Protein AF-A0A932U6B6-F1 (afdb_monomer_lite)

Foldseek 3Di:
DDPVVVVVVVVCVVVVHDDDPVCVCVVCVPDPDPDDDDDPPPDDPVVVLVPAAADDDDDPDDDDDDPDPPDDDDDDGDDDPSNPVNNVVVCLVVVVDAPPVRDNCDPVNDDDDPPDPDDDDPDDPDDDDDDD

Structure (mmCIF, N/CA/C/O backbone):
data_AF-A0A932U6B6-F1
#
_entry.id   AF-A0A932U6B6-F1
#
loop_
_atom_site.group_PDB
_atom_site.id
_atom_site.type_symbol
_atom_site.label_atom_id
_atom_site.label_alt_id
_atom_site.label_comp_id
_atom_site.label_asym_id
_atom_site.label_entity_id
_atom_site.label_seq_id
_atom_site.pdbx_PDB_ins_code
_atom_site.Cartn_x
_atom_site.Cartn_y
_atom_site.Cartn_z
_atom_site.occupancy
_atom_site.B_iso_or_equiv
_atom_site.auth_seq_id
_atom_site.auth_comp_id
_atom_site.auth_asym_id
_atom_site.auth_atom_id
_atom_site.pdbx_PDB_model_num
ATOM 1 N N . MET A 1 1 ? -2.207 5.209 41.672 1.00 63.97 1 MET A N 1
ATOM 2 C CA . MET A 1 1 ? -3.536 4.606 41.906 1.00 63.97 1 MET A CA 1
ATOM 3 C C . MET A 1 1 ? -3.816 4.697 43.399 1.00 63.97 1 MET A C 1
ATOM 5 O O . MET A 1 1 ? -2.881 4.470 44.153 1.00 63.97 1 MET A O 1
ATOM 9 N N . ASN A 1 2 ? -5.016 5.107 43.817 1.00 83.62 2 ASN A N 1
ATOM 10 C CA . ASN A 1 2 ? -5.365 5.195 45.242 1.00 83.62 2 ASN A CA 1
ATOM 11 C C . ASN A 1 2 ? -5.482 3.776 45.845 1.00 83.62 2 ASN A C 1
ATOM 13 O O . ASN A 1 2 ? -6.019 2.887 45.182 1.00 83.62 2 ASN A O 1
ATOM 17 N N . GLU A 1 3 ? -4.979 3.552 47.061 1.00 83.94 3 GLU A N 1
ATOM 18 C CA . GLU A 1 3 ? -4.908 2.210 47.670 1.00 83.94 3 GLU A CA 1
ATOM 19 C C . GLU A 1 3 ? -6.302 1.673 48.044 1.00 83.94 3 GLU A C 1
ATOM 21 O O . GLU A 1 3 ? -6.571 0.481 47.912 1.00 83.94 3 GLU A O 1
ATOM 26 N N . GLU A 1 4 ? -7.230 2.563 48.397 1.00 84.94 4 GLU A N 1
ATOM 27 C CA . GLU A 1 4 ? -8.638 2.235 48.674 1.00 84.94 4 GLU A CA 1
ATOM 28 C C . GLU A 1 4 ? -9.353 1.714 47.420 1.00 84.94 4 GLU A C 1
ATOM 30 O O . GLU A 1 4 ? -9.995 0.664 47.433 1.00 84.94 4 GLU A O 1
ATOM 35 N N . LEU A 1 5 ? -9.163 2.403 46.291 1.00 83.12 5 LEU A N 1
ATOM 36 C CA . LEU A 1 5 ? -9.714 1.990 45.002 1.00 83.12 5 LEU A CA 1
ATOM 37 C C . LEU A 1 5 ? -9.173 0.619 44.585 1.00 83.12 5 LEU A C 1
ATOM 39 O O . LEU A 1 5 ? -9.907 -0.211 44.054 1.00 83.12 5 LEU A O 1
ATOM 43 N N . ARG A 1 6 ? -7.885 0.364 44.829 1.00 85.62 6 ARG A N 1
ATOM 44 C CA . ARG A 1 6 ? -7.260 -0.924 44.520 1.00 85.62 6 ARG A CA 1
ATOM 45 C C . ARG A 1 6 ? -7.942 -2.067 45.271 1.00 85.62 6 ARG A C 1
ATOM 47 O O . ARG A 1 6 ? -8.188 -3.113 44.674 1.00 85.62 6 ARG A O 1
ATOM 54 N N . GLN A 1 7 ? -8.271 -1.866 46.546 1.00 89.38 7 GLN A N 1
ATOM 55 C CA . GLN A 1 7 ? -8.986 -2.860 47.347 1.00 89.38 7 GLN A CA 1
ATOM 56 C C . GLN A 1 7 ? -10.413 -3.080 46.833 1.00 89.38 7 GLN A C 1
ATOM 58 O O . GLN A 1 7 ? -10.799 -4.230 46.634 1.00 89.38 7 GLN A O 1
ATOM 63 N N . MET A 1 8 ? -11.147 -2.009 46.512 1.00 85.19 8 MET A N 1
ATOM 64 C CA . MET A 1 8 ? -12.502 -2.104 45.948 1.00 85.19 8 MET A CA 1
ATOM 65 C C . MET A 1 8 ? -12.536 -2.869 44.619 1.00 85.19 8 MET A C 1
ATOM 67 O O . MET A 1 8 ? -13.400 -3.718 44.412 1.00 85.19 8 MET A O 1
ATOM 71 N N . VAL A 1 9 ? -11.569 -2.614 43.733 1.00 86.62 9 VAL A N 1
ATOM 72 C CA . VAL A 1 9 ? -11.452 -3.309 42.441 1.00 86.62 9 VAL A CA 1
ATOM 73 C C . VAL A 1 9 ? -11.169 -4.797 42.644 1.00 86.62 9 VAL A C 1
ATOM 75 O O . VAL A 1 9 ? -11.809 -5.635 42.014 1.00 86.62 9 VAL A O 1
ATOM 78 N N . ILE A 1 10 ? -10.242 -5.148 43.540 1.00 88.25 10 ILE A N 1
ATOM 79 C CA . ILE A 1 10 ? -9.928 -6.552 43.851 1.00 88.25 10 ILE A CA 1
ATOM 80 C C . ILE A 1 10 ? -11.156 -7.269 44.421 1.00 88.25 10 ILE A C 1
ATOM 82 O O . ILE A 1 10 ? -11.393 -8.435 44.107 1.00 88.25 10 ILE A O 1
ATOM 86 N N . GLU A 1 11 ? -11.933 -6.592 45.260 1.00 90.25 11 GLU A N 1
ATOM 87 C CA . GLU A 1 11 ? -13.116 -7.170 45.882 1.00 90.25 11 GLU A CA 1
ATOM 88 C C . GLU A 1 11 ? -14.249 -7.392 44.874 1.00 90.25 11 GLU A C 1
ATOM 90 O O . GLU A 1 11 ? -14.804 -8.487 44.829 1.00 90.25 11 GLU A O 1
ATOM 95 N N . ALA A 1 12 ? -14.524 -6.413 44.008 1.00 86.62 12 ALA A N 1
ATOM 96 C CA . ALA A 1 12 ? -15.496 -6.542 42.921 1.00 86.62 12 ALA A CA 1
ATOM 97 C C . ALA A 1 12 ? -15.137 -7.701 41.971 1.00 86.62 12 ALA A C 1
ATOM 99 O O . ALA A 1 12 ? -15.980 -8.544 41.663 1.00 86.62 12 ALA A O 1
ATOM 100 N N . LEU A 1 13 ? -13.852 -7.825 41.607 1.00 87.31 13 LEU A N 1
ATOM 101 C CA . LEU A 1 13 ? -13.350 -8.935 40.788 1.00 87.31 13 LEU A CA 1
ATOM 102 C C . LEU A 1 13 ? -13.503 -10.299 41.478 1.00 87.31 13 LEU A C 1
ATOM 104 O O . LEU A 1 13 ? -13.803 -11.290 40.817 1.00 87.31 13 LEU A O 1
ATOM 108 N N . ARG A 1 14 ? -13.323 -10.371 42.804 1.00 88.81 14 ARG A N 1
ATOM 109 C CA . ARG A 1 14 ? -13.537 -11.608 43.579 1.00 88.81 14 ARG A CA 1
ATOM 110 C C . ARG A 1 14 ? -15.007 -12.011 43.661 1.00 88.81 14 ARG A C 1
ATOM 112 O O . ARG A 1 14 ? -15.289 -13.203 43.734 1.00 88.81 14 ARG A O 1
ATOM 119 N N . ARG A 1 15 ? -15.923 -11.040 43.669 1.00 88.50 15 ARG A N 1
ATOM 120 C CA . ARG A 1 15 ? -17.375 -11.275 43.661 1.00 88.50 15 ARG A CA 1
ATOM 121 C C . ARG A 1 15 ? -17.917 -11.622 42.270 1.00 88.50 15 ARG A C 1
ATOM 123 O O . ARG A 1 15 ? -19.046 -12.087 42.171 1.00 88.50 15 ARG A O 1
ATOM 130 N N . GLY A 1 16 ? -17.114 -11.434 41.219 1.00 86.94 16 GLY A N 1
ATOM 131 C CA . GLY A 1 16 ? -17.528 -11.649 39.831 1.00 86.94 16 GLY A CA 1
ATOM 132 C C . GLY A 1 16 ? -18.476 -10.566 39.307 1.00 86.94 16 GLY A C 1
ATOM 133 O O . GLY A 1 16 ? -19.207 -10.813 38.354 1.00 86.94 16 GLY A O 1
ATOM 134 N N . GLU A 1 17 ? -18.489 -9.393 39.943 1.00 84.81 17 GLU A N 1
ATOM 135 C CA . GLU A 1 17 ? -19.307 -8.251 39.534 1.00 84.81 17 GLU A CA 1
ATOM 136 C C . GLU A 1 17 ? -18.615 -7.472 38.403 1.00 84.81 17 GLU A C 1
ATOM 138 O O . GLU A 1 17 ? -17.384 -7.388 38.341 1.00 84.81 17 GLU A O 1
ATOM 143 N N . GLU A 1 18 ? -19.403 -6.890 37.496 1.00 78.44 18 GLU A N 1
ATOM 144 C CA . GLU A 1 18 ? -18.871 -6.030 36.437 1.00 78.44 18 GLU A CA 1
ATOM 145 C C . GLU A 1 18 ? -18.341 -4.714 37.022 1.00 78.44 18 GLU A C 1
ATOM 147 O O . GLU A 1 18 ? -18.970 -4.082 37.873 1.00 78.44 18 GLU A O 1
ATOM 152 N N . LEU A 1 19 ? -17.164 -4.285 36.559 1.00 83.75 19 LEU A N 1
ATOM 153 C CA . LEU A 1 19 ? -16.547 -3.048 37.030 1.00 83.75 19 LEU A CA 1
ATOM 154 C C . LEU A 1 19 ? -17.311 -1.826 36.486 1.00 83.75 19 LEU A C 1
ATOM 156 O O . LEU A 1 19 ? -17.567 -1.762 35.280 1.00 83.75 19 LEU A O 1
ATOM 160 N N . PRO A 1 20 ? -17.612 -0.814 37.322 1.00 85.06 20 PRO A N 1
ATOM 161 C CA . PRO A 1 20 ? -18.205 0.438 36.862 1.00 85.06 20 PRO A CA 1
ATOM 162 C C . PRO A 1 20 ? -17.360 1.121 35.777 1.00 85.06 20 PRO A C 1
ATOM 164 O O . PRO A 1 20 ? -16.139 1.246 35.907 1.00 85.06 20 PRO A O 1
ATOM 167 N N . ALA A 1 21 ? -18.015 1.645 34.735 1.00 78.31 21 ALA A N 1
ATOM 168 C CA . ALA A 1 21 ? -17.350 2.332 33.618 1.00 78.31 21 ALA A CA 1
ATOM 169 C C . ALA A 1 21 ? -16.504 3.544 34.064 1.00 78.31 21 ALA A C 1
ATOM 171 O O . ALA A 1 21 ? -15.503 3.881 33.430 1.00 78.31 21 ALA A O 1
ATOM 172 N N . GLU A 1 22 ? -16.868 4.162 35.191 1.00 78.94 22 GLU A N 1
ATOM 173 C CA . GLU A 1 22 ? -16.158 5.292 35.800 1.00 78.94 22 GLU A CA 1
ATOM 174 C C . GLU A 1 22 ? -14.722 4.947 36.228 1.00 78.94 22 GLU A C 1
ATOM 176 O O . GLU A 1 22 ? -13.861 5.825 36.275 1.00 78.94 22 GLU A O 1
ATOM 181 N N . TRP A 1 23 ? -14.424 3.672 36.503 1.00 83.25 23 TRP A N 1
ATOM 182 C CA . TRP A 1 23 ? -13.082 3.230 36.895 1.00 83.25 23 TRP A CA 1
ATOM 183 C C . TRP A 1 23 ? -12.153 3.003 35.697 1.00 83.25 23 TRP A C 1
ATOM 185 O O . TRP A 1 23 ? -10.938 2.929 35.877 1.00 83.25 23 TRP A O 1
ATOM 195 N N . GLY A 1 24 ? -12.686 2.943 34.472 1.00 78.56 24 GLY A N 1
ATOM 196 C CA . GLY A 1 24 ? -11.918 2.703 33.246 1.00 78.56 24 GLY A CA 1
ATOM 197 C C . GLY A 1 24 ? -10.744 3.672 33.051 1.00 78.56 24 GLY A C 1
ATOM 198 O O . GLY A 1 24 ? -9.609 3.212 32.938 1.00 78.56 24 GLY A O 1
ATOM 199 N N . PRO A 1 25 ? -10.953 5.003 33.087 1.00 77.94 25 PRO A N 1
ATOM 200 C CA . PRO A 1 25 ? -9.868 5.982 32.947 1.00 77.94 25 PRO A CA 1
ATOM 201 C C . PRO A 1 25 ? -8.830 5.939 34.079 1.00 77.94 25 PRO A C 1
ATOM 203 O O . PRO A 1 25 ? -7.697 6.384 33.898 1.00 77.94 25 PRO A O 1
ATOM 206 N N . LEU A 1 26 ? -9.219 5.432 35.252 1.00 80.81 26 LEU A N 1
ATOM 207 C CA . LEU A 1 26 ? -8.386 5.375 36.453 1.00 80.81 26 LEU A CA 1
ATOM 208 C C . LEU A 1 26 ? -7.533 4.097 36.506 1.00 80.81 26 LEU A C 1
ATOM 210 O O . LEU A 1 26 ? -6.409 4.129 37.007 1.00 80.81 26 LEU A O 1
ATOM 214 N N . LEU A 1 27 ? -8.062 2.996 35.964 1.00 80.56 27 LEU A N 1
ATOM 215 C CA . LEU A 1 27 ? -7.381 1.709 35.788 1.00 80.56 27 LEU A CA 1
ATOM 216 C C . LEU A 1 27 ? -6.492 1.690 34.542 1.00 80.56 27 LEU A C 1
ATOM 218 O O . LEU A 1 27 ? -5.392 1.141 34.576 1.00 80.56 27 LEU A O 1
ATOM 222 N N . PHE A 1 28 ? -6.951 2.329 33.468 1.00 81.06 28 PHE A N 1
ATOM 223 C CA . PHE A 1 28 ? -6.255 2.451 32.193 1.00 81.06 28 PHE A CA 1
ATOM 224 C C . PHE A 1 28 ? -5.960 3.931 31.913 1.00 81.06 28 PHE A C 1
ATOM 226 O O . PHE A 1 28 ? -6.589 4.535 31.035 1.00 81.06 28 PHE A O 1
ATOM 233 N N . PRO A 1 29 ? -5.027 4.554 32.666 1.00 72.38 29 PRO A N 1
ATOM 234 C CA . PRO A 1 29 ? -4.615 5.919 32.385 1.00 72.38 29 PRO A CA 1
ATOM 235 C C . PRO A 1 29 ? -4.134 5.986 30.931 1.00 72.38 29 PRO A C 1
ATOM 237 O O . PRO A 1 29 ? -3.377 5.106 30.508 1.00 72.38 29 PRO A O 1
ATOM 240 N N . PRO A 1 30 ? -4.567 6.986 30.143 1.00 68.06 30 PRO A N 1
ATOM 241 C CA . PRO A 1 30 ? -4.220 7.062 28.734 1.00 68.06 30 PRO A CA 1
ATOM 242 C C . PRO A 1 30 ? -2.712 7.300 28.597 1.00 68.06 30 PRO A C 1
ATOM 244 O O . PRO A 1 30 ? -2.233 8.431 28.664 1.00 68.06 30 PRO A O 1
ATOM 247 N N . GLN A 1 31 ? -1.949 6.221 28.424 1.00 65.62 31 GLN A N 1
ATOM 248 C CA . GLN A 1 31 ? -0.562 6.286 27.982 1.00 65.62 31 GLN A CA 1
ATOM 249 C C . GLN A 1 31 ? -0.589 6.941 26.598 1.00 65.62 31 GLN A C 1
ATOM 251 O O . GLN A 1 31 ? -1.393 6.524 25.770 1.00 65.62 31 GLN A O 1
ATOM 256 N N . LYS A 1 32 ? 0.176 8.032 26.421 1.00 63.88 32 LYS A N 1
ATOM 257 C CA . LYS A 1 32 ? 0.287 8.876 25.210 1.00 63.88 32 LYS A CA 1
ATOM 258 C C . LYS A 1 32 ? -0.445 8.291 23.996 1.00 63.88 32 LYS A C 1
ATOM 260 O O . LYS A 1 32 ? 0.069 7.400 23.332 1.00 63.88 32 LYS A O 1
ATOM 265 N N . ARG A 1 33 ? -1.653 8.793 23.738 1.00 66.12 33 ARG A N 1
ATOM 266 C CA . ARG A 1 33 ? -2.462 8.345 22.606 1.00 66.12 33 ARG A CA 1
ATOM 267 C C . ARG A 1 33 ? -1.766 8.770 21.317 1.00 66.12 33 ARG A C 1
ATOM 269 O O . ARG A 1 33 ? -1.578 9.964 21.090 1.00 66.12 33 ARG A O 1
ATOM 276 N N . GLU A 1 34 ? -1.385 7.804 20.496 1.00 69.56 34 GLU A N 1
ATOM 277 C CA . GLU A 1 34 ? -1.216 8.038 19.067 1.00 69.56 34 GLU A CA 1
ATOM 278 C C . GLU A 1 34 ? -2.591 8.480 18.551 1.00 69.56 34 GLU A C 1
ATOM 280 O O . GLU A 1 34 ? -3.589 7.778 18.717 1.00 69.56 34 GLU A O 1
ATOM 285 N N . TYR A 1 35 ? -2.684 9.716 18.065 1.00 73.62 35 TYR A N 1
ATOM 286 C CA . TYR A 1 35 ? -3.937 10.239 17.535 1.00 73.62 35 TYR A CA 1
ATOM 287 C C . TYR A 1 35 ? -4.085 9.744 16.102 1.00 73.62 35 TYR A C 1
ATOM 289 O O . TYR A 1 35 ? -3.317 10.148 15.230 1.00 73.62 35 TYR A O 1
ATOM 297 N N . GLU A 1 36 ? -5.076 8.894 15.853 1.00 75.00 36 GLU A N 1
ATOM 298 C CA . GLU A 1 36 ? -5.425 8.474 14.502 1.00 75.00 36 GLU A CA 1
ATOM 299 C C . GLU A 1 36 ? -6.608 9.297 13.973 1.00 75.00 36 GLU A C 1
ATOM 301 O O . GLU A 1 36 ? -7.629 9.459 14.643 1.00 75.00 36 GLU A O 1
ATOM 306 N N . LEU A 1 37 ? -6.478 9.819 12.751 1.00 79.25 37 LEU A N 1
ATOM 307 C CA . LEU A 1 37 ? -7.593 10.425 12.031 1.00 79.25 37 LEU A CA 1
ATOM 308 C C . LEU A 1 37 ? -8.434 9.325 11.373 1.00 79.25 37 LEU A C 1
ATOM 310 O O . LEU A 1 37 ? -7.998 8.724 10.389 1.00 79.25 37 LEU A O 1
ATOM 314 N N . THR A 1 38 ? -9.647 9.107 11.874 1.00 83.06 38 THR A N 1
ATOM 315 C CA . THR A 1 38 ? -10.629 8.188 11.284 1.00 83.06 38 THR A CA 1
ATOM 316 C C . THR A 1 38 ? -11.769 8.984 10.656 1.00 83.06 38 THR A C 1
ATOM 318 O O . THR A 1 38 ? -12.286 9.925 11.255 1.00 83.06 38 THR A O 1
ATOM 321 N N . TYR A 1 39 ? -12.174 8.608 9.446 1.00 87.94 39 TYR A N 1
ATOM 322 C CA . TYR A 1 39 ? -13.344 9.160 8.769 1.00 87.94 39 TYR A CA 1
ATOM 323 C C . TYR A 1 39 ? -14.040 8.069 7.950 1.00 87.94 39 TYR A C 1
ATOM 325 O O . TYR A 1 39 ? -13.461 7.019 7.670 1.00 87.94 39 TYR A O 1
ATOM 333 N N . VAL A 1 40 ? -15.305 8.302 7.598 1.00 85.44 40 VAL A N 1
ATOM 334 C CA . VAL A 1 40 ? -16.120 7.338 6.843 1.00 85.44 40 VAL A CA 1
ATOM 335 C C . VAL A 1 40 ? -15.509 7.115 5.458 1.00 85.44 40 VAL A C 1
ATOM 337 O O . VAL A 1 40 ? -15.285 8.077 4.729 1.00 85.44 40 VAL A O 1
ATOM 340 N N . GLY A 1 41 ? -15.257 5.853 5.100 1.00 85.19 41 GLY A N 1
ATOM 341 C CA . GLY A 1 41 ? -14.626 5.480 3.828 1.00 85.19 41 GLY A CA 1
ATOM 342 C C . GLY A 1 41 ? -13.097 5.565 3.825 1.00 85.19 41 GLY A C 1
ATOM 343 O O . GLY A 1 41 ? -12.490 5.444 2.766 1.00 85.19 41 GLY A O 1
ATOM 344 N N . LYS A 1 42 ? -12.461 5.785 4.985 1.00 89.00 42 LYS A N 1
ATOM 345 C CA . LYS A 1 42 ? -11.018 5.582 5.135 1.00 89.00 42 LYS A CA 1
ATOM 346 C C . LYS A 1 42 ? -10.746 4.086 5.273 1.00 89.00 42 LYS A C 1
ATOM 348 O O . LYS A 1 42 ? -10.854 3.543 6.374 1.00 89.00 42 LYS A O 1
ATOM 353 N N . ASP A 1 43 ? -10.390 3.447 4.169 1.00 85.50 43 ASP A N 1
ATOM 354 C CA . ASP A 1 43 ? -9.914 2.069 4.203 1.00 85.50 43 ASP A CA 1
ATOM 355 C C . ASP A 1 43 ? -8.535 1.993 4.864 1.00 85.50 43 ASP A C 1
ATOM 357 O O . ASP A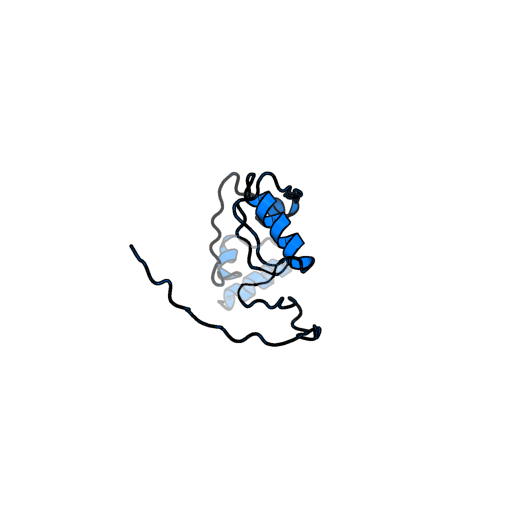 1 43 ? -7.783 2.974 4.946 1.00 85.50 43 ASP A O 1
ATOM 361 N N . ARG A 1 44 ? -8.209 0.805 5.369 1.00 85.69 44 ARG A N 1
ATOM 362 C CA . ARG A 1 44 ? -6.899 0.549 5.960 1.00 85.69 44 ARG A CA 1
ATOM 363 C C . ARG A 1 44 ? -5.840 0.538 4.866 1.00 85.69 44 ARG A C 1
ATOM 365 O O . ARG A 1 44 ? -6.044 -0.041 3.801 1.00 85.69 44 ARG A O 1
ATOM 372 N N . GLU A 1 45 ? -4.681 1.121 5.147 1.00 85.62 45 GLU A N 1
ATOM 373 C CA . GLU A 1 45 ? -3.571 1.161 4.190 1.00 85.62 45 GLU A CA 1
ATOM 374 C C . GLU A 1 45 ? -3.163 -0.249 3.741 1.00 85.62 45 GLU A C 1
ATOM 376 O O . GLU A 1 45 ? -2.993 -0.496 2.547 1.00 85.62 45 GLU A O 1
ATOM 381 N N . GLU A 1 46 ? -3.096 -1.198 4.680 1.00 85.50 46 GLU A N 1
ATOM 382 C CA . GLU A 1 46 ? -2.742 -2.590 4.382 1.00 85.50 46 GLU A CA 1
ATOM 383 C C . GLU A 1 46 ? -3.698 -3.233 3.367 1.00 85.50 46 GLU A C 1
ATOM 385 O O . GLU A 1 46 ? -3.272 -3.998 2.501 1.00 85.50 46 GLU A O 1
ATOM 390 N N . GLU A 1 47 ? -4.988 -2.908 3.453 1.00 86.56 47 GLU A N 1
ATOM 391 C CA . GLU A 1 47 ? -6.026 -3.441 2.572 1.00 86.56 47 GLU A CA 1
ATOM 392 C C . GLU A 1 47 ? -5.923 -2.846 1.163 1.00 86.56 47 GLU A C 1
ATOM 394 O O . GLU A 1 47 ? -5.991 -3.574 0.169 1.00 86.56 47 GLU A O 1
ATOM 399 N N . ILE A 1 48 ? -5.661 -1.541 1.063 1.00 87.56 48 ILE A N 1
ATOM 400 C CA . ILE A 1 48 ? -5.427 -0.858 -0.216 1.00 87.56 48 ILE A CA 1
ATOM 401 C C . ILE A 1 48 ? -4.182 -1.438 -0.910 1.00 87.56 48 ILE A C 1
ATOM 403 O O . ILE A 1 48 ? -4.207 -1.744 -2.104 1.00 87.56 48 ILE A O 1
ATOM 407 N N . ILE A 1 49 ? -3.089 -1.642 -0.171 1.00 85.25 49 ILE A N 1
ATOM 408 C CA . ILE A 1 49 ? -1.838 -2.179 -0.726 1.00 85.25 49 ILE A CA 1
ATOM 409 C C . ILE A 1 49 ? -1.991 -3.648 -1.142 1.00 85.25 49 ILE A C 1
ATOM 411 O O . ILE A 1 49 ? -1.436 -4.047 -2.169 1.00 85.25 49 ILE A O 1
ATOM 415 N N . ALA A 1 50 ? -2.724 -4.455 -0.370 1.00 84.94 50 ALA A N 1
ATOM 416 C CA . ALA A 1 50 ? -2.957 -5.866 -0.677 1.00 84.94 50 ALA A CA 1
ATOM 417 C C . ALA A 1 50 ? -3.915 -6.068 -1.861 1.00 84.94 50 ALA A C 1
ATOM 419 O O . ALA A 1 50 ? -3.734 -6.999 -2.645 1.00 84.94 50 ALA A O 1
ATOM 420 N N . SER A 1 51 ? -4.921 -5.203 -2.005 1.00 86.00 51 SER A N 1
ATOM 421 C CA . SER A 1 51 ? -5.887 -5.260 -3.110 1.00 86.00 51 SER A CA 1
ATOM 422 C C . SER A 1 51 ? -5.335 -4.709 -4.427 1.00 86.00 51 SER A C 1
ATOM 424 O O . SER A 1 51 ? -5.828 -5.062 -5.501 1.00 86.00 51 SER A O 1
ATOM 426 N N . THR A 1 52 ? -4.293 -3.876 -4.374 1.00 87.81 52 THR A N 1
ATOM 427 C CA . THR A 1 52 ? -3.670 -3.315 -5.574 1.00 87.81 52 THR A CA 1
ATOM 428 C C . THR A 1 52 ? -2.797 -4.352 -6.274 1.00 87.81 52 THR A C 1
ATOM 430 O O . THR A 1 52 ? -1.729 -4.736 -5.793 1.00 87.81 52 THR A O 1
ATOM 433 N N . LEU A 1 53 ? -3.214 -4.739 -7.478 1.00 88.38 53 LEU A N 1
ATOM 434 C CA . LEU A 1 53 ? -2.419 -5.573 -8.373 1.00 88.38 53 LEU A CA 1
ATOM 435 C C . LEU A 1 53 ? -1.365 -4.742 -9.114 1.00 88.38 53 LEU A C 1
ATOM 437 O O . LEU A 1 53 ? -1.638 -3.630 -9.572 1.00 88.38 53 LEU A O 1
ATOM 441 N N . ALA A 1 54 ? -0.168 -5.307 -9.270 1.00 87.06 54 ALA A N 1
ATOM 442 C CA . ALA A 1 54 ? 0.842 -4.762 -10.165 1.00 87.06 54 ALA A CA 1
ATOM 443 C C . ALA A 1 54 ? 0.411 -4.929 -11.628 1.00 87.06 54 ALA A C 1
ATOM 445 O O . ALA A 1 54 ? -0.193 -5.934 -12.011 1.00 87.06 54 ALA A O 1
ATOM 446 N N . VAL A 1 55 ? 0.745 -3.942 -12.458 1.00 88.38 55 VAL A N 1
ATOM 447 C CA . VAL A 1 55 ? 0.399 -3.913 -13.881 1.00 88.38 55 VAL A CA 1
ATOM 448 C C . VAL A 1 55 ? 1.687 -3.882 -14.698 1.00 88.38 55 VAL A C 1
ATOM 450 O O . VAL A 1 55 ? 2.535 -3.023 -14.461 1.00 88.38 55 VAL A O 1
ATOM 453 N N . PRO A 1 56 ? 1.866 -4.775 -15.688 1.00 86.56 56 PRO A N 1
ATOM 454 C CA . PRO A 1 56 ? 3.100 -4.818 -16.462 1.00 86.56 56 PRO A CA 1
ATOM 455 C C . PRO A 1 56 ? 3.300 -3.528 -17.271 1.00 86.56 56 PRO A C 1
ATOM 457 O O . PRO A 1 56 ? 2.444 -3.136 -18.064 1.00 86.56 56 PRO A O 1
ATOM 460 N N . LEU A 1 57 ? 4.465 -2.892 -17.115 1.00 88.44 57 LEU A N 1
ATOM 461 C CA . LEU A 1 57 ? 4.829 -1.700 -17.883 1.00 88.44 57 LEU A CA 1
ATOM 462 C C . LEU A 1 57 ? 5.211 -2.079 -19.319 1.00 88.44 57 LEU A C 1
ATOM 464 O O . LEU A 1 57 ? 6.103 -2.901 -19.541 1.00 88.44 57 LEU A O 1
ATOM 468 N N . GLN A 1 58 ? 4.565 -1.444 -20.296 1.00 88.75 58 GLN A N 1
ATOM 469 C CA . GLN A 1 58 ? 4.850 -1.630 -21.719 1.00 88.75 58 GLN A CA 1
ATOM 470 C C . GLN A 1 58 ? 5.442 -0.350 -22.327 1.00 88.75 58 GLN A C 1
ATOM 472 O O . GLN A 1 58 ? 4.889 0.736 -22.133 1.00 88.75 58 GLN A O 1
ATOM 477 N N . PRO A 1 59 ? 6.553 -0.436 -23.081 1.00 88.19 59 PRO A N 1
ATOM 478 C CA . PRO A 1 59 ? 7.127 0.728 -23.738 1.00 88.19 59 PRO A CA 1
ATOM 479 C C . PRO A 1 59 ? 6.241 1.161 -24.912 1.00 88.19 59 PRO A C 1
ATOM 481 O O . PRO A 1 59 ? 6.155 0.479 -25.927 1.00 88.19 59 PRO A O 1
ATOM 484 N N . VAL A 1 60 ? 5.598 2.322 -24.779 1.00 90.12 60 VAL A N 1
ATOM 485 C CA . VAL A 1 60 ? 4.748 2.892 -25.840 1.00 90.12 60 VAL A CA 1
ATOM 486 C C . VAL A 1 60 ? 5.563 3.755 -26.800 1.00 90.12 60 VAL A C 1
ATOM 488 O O . VAL A 1 60 ? 5.354 3.733 -28.012 1.00 90.12 60 VAL A O 1
ATOM 491 N N . ARG A 1 61 ? 6.494 4.550 -26.264 1.00 89.81 61 ARG A N 1
ATOM 492 C CA . ARG A 1 61 ? 7.308 5.477 -27.050 1.00 89.81 61 ARG A CA 1
ATOM 493 C C . ARG A 1 61 ? 8.631 5.767 -26.359 1.00 89.81 61 ARG A C 1
ATOM 495 O O . ARG A 1 61 ? 8.677 5.947 -25.146 1.00 89.81 61 ARG A O 1
ATOM 502 N N . THR A 1 62 ? 9.689 5.878 -27.152 1.00 87.00 62 THR A N 1
ATOM 503 C CA . THR A 1 62 ? 11.025 6.257 -26.684 1.00 87.00 62 THR A CA 1
ATOM 504 C C . THR A 1 62 ? 11.420 7.586 -27.314 1.00 87.00 62 THR A C 1
ATOM 506 O O . THR A 1 62 ? 11.197 7.810 -28.505 1.00 87.00 62 THR A O 1
ATOM 509 N N . PHE A 1 63 ? 11.994 8.477 -26.509 1.00 86.75 63 PHE A N 1
ATOM 510 C CA . PHE A 1 63 ? 12.496 9.774 -26.953 1.00 86.75 63 PHE A CA 1
ATOM 511 C C . PHE A 1 63 ? 14.012 9.835 -26.742 1.00 86.75 63 PHE A C 1
ATOM 513 O O . PHE A 1 63 ? 14.500 9.501 -25.666 1.00 86.75 63 PHE A O 1
ATOM 520 N N . GLY A 1 64 ? 14.747 10.294 -27.759 1.00 84.00 64 GLY A N 1
ATOM 521 C CA . GLY A 1 64 ? 16.209 10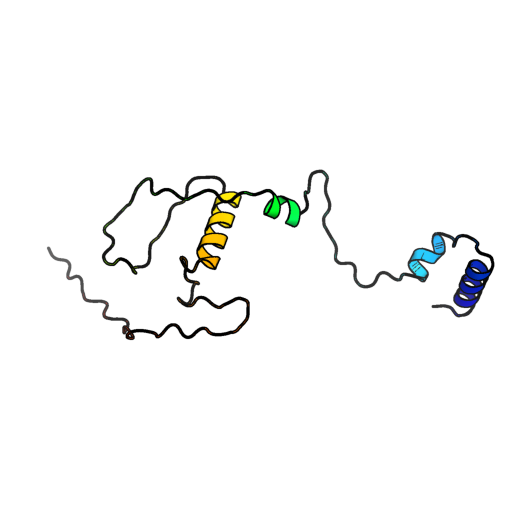.418 -27.719 1.00 84.00 64 GLY A CA 1
ATOM 522 C C . GLY A 1 64 ? 16.965 9.144 -28.114 1.00 84.00 64 GLY A C 1
ATOM 523 O O . GLY A 1 64 ? 16.370 8.108 -28.406 1.00 84.00 64 GLY A O 1
ATOM 524 N N . LYS A 1 65 ? 18.300 9.244 -28.163 1.00 74.88 65 LYS A N 1
ATOM 525 C CA . LYS A 1 65 ? 19.205 8.100 -28.341 1.00 74.88 65 LYS A CA 1
ATOM 526 C C . LYS A 1 65 ? 19.750 7.691 -26.976 1.00 74.88 65 LYS A C 1
ATOM 528 O O . LYS A 1 65 ? 20.241 8.539 -26.237 1.00 74.88 65 LYS A O 1
ATOM 533 N N . VAL A 1 66 ? 19.660 6.404 -26.660 1.00 70.81 66 VAL A N 1
ATOM 534 C CA . VAL A 1 66 ? 20.286 5.816 -25.472 1.00 70.81 66 VAL A CA 1
ATOM 535 C C . VAL A 1 66 ? 21.687 5.370 -25.884 1.00 70.81 66 VAL A C 1
ATOM 537 O O . VAL A 1 66 ? 21.819 4.563 -26.798 1.00 70.81 66 VAL A O 1
ATOM 540 N N . GLU A 1 67 ? 22.726 5.940 -25.272 1.00 68.12 67 GLU A N 1
ATOM 541 C CA . GLU A 1 67 ? 24.116 5.688 -25.691 1.00 68.12 67 GLU A CA 1
ATOM 542 C C . GLU A 1 67 ? 24.706 4.383 -25.126 1.00 68.12 67 GLU A C 1
ATOM 544 O O . GLU A 1 67 ? 25.662 3.861 -25.692 1.00 68.12 67 GLU A O 1
ATOM 549 N N . ALA A 1 68 ? 24.130 3.827 -24.051 1.00 70.62 68 ALA A N 1
ATOM 550 C CA . ALA A 1 68 ? 24.533 2.545 -23.464 1.00 70.62 68 ALA A CA 1
ATOM 551 C C . ALA A 1 68 ? 23.356 1.841 -22.762 1.00 70.62 68 ALA A C 1
ATOM 553 O O . ALA A 1 68 ? 22.478 2.504 -22.208 1.00 70.62 68 ALA A O 1
ATOM 554 N N . GLU A 1 69 ? 23.353 0.504 -22.748 1.00 67.44 69 GLU A N 1
ATOM 555 C CA . GLU A 1 69 ? 22.302 -0.314 -22.109 1.00 67.44 69 GLU A CA 1
ATOM 556 C C . GLU A 1 69 ? 22.172 -0.051 -20.598 1.00 67.44 69 GLU A C 1
ATOM 558 O O . GLU A 1 69 ? 21.052 -0.049 -20.082 1.00 67.44 69 GLU A O 1
ATOM 563 N N . ASP A 1 70 ? 23.280 0.306 -19.940 1.00 70.38 70 ASP A N 1
ATOM 564 C CA . ASP A 1 70 ? 23.357 0.635 -18.507 1.00 70.38 70 ASP A CA 1
ATOM 565 C C . ASP A 1 70 ? 23.299 2.145 -18.208 1.00 70.38 70 ASP A C 1
ATOM 567 O O . ASP A 1 70 ? 23.565 2.586 -17.088 1.00 70.38 70 ASP A O 1
ATOM 571 N N . ALA A 1 71 ? 22.996 2.983 -19.203 1.00 75.88 71 ALA A N 1
ATOM 572 C CA . ALA A 1 71 ? 22.853 4.416 -18.972 1.00 75.88 71 ALA A CA 1
ATOM 573 C C . ALA A 1 71 ? 21.566 4.7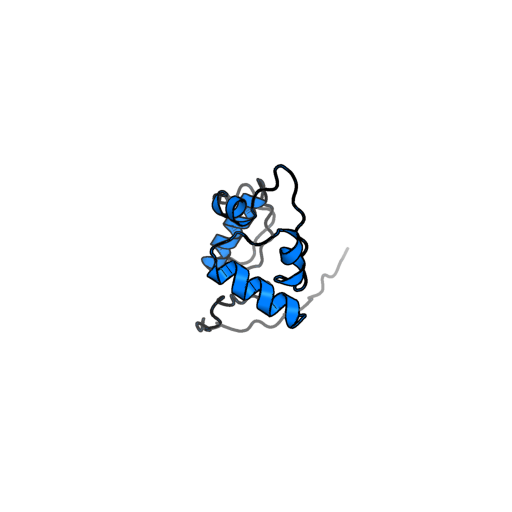28 -18.192 1.00 75.88 71 ALA A C 1
ATOM 575 O O . ALA A 1 71 ? 20.538 4.067 -18.358 1.00 75.88 71 ALA A O 1
ATOM 576 N N . TRP A 1 72 ? 21.602 5.790 -17.383 1.00 78.50 72 TRP A N 1
ATOM 577 C CA . TRP A 1 72 ? 20.415 6.295 -16.696 1.00 78.50 72 TRP A CA 1
ATOM 578 C C . TRP A 1 72 ? 19.311 6.658 -17.700 1.00 78.50 72 TRP A C 1
ATOM 580 O O . TRP A 1 72 ? 19.561 7.317 -18.713 1.00 78.50 72 TRP A O 1
ATOM 590 N N . ARG A 1 73 ? 18.078 6.226 -17.411 1.00 81.62 73 ARG A N 1
ATOM 591 C CA . ARG A 1 73 ? 16.901 6.454 -18.256 1.00 81.62 73 ARG A CA 1
ATOM 592 C C . ARG A 1 73 ? 15.799 7.134 -17.458 1.00 81.62 73 ARG A C 1
ATOM 594 O O . ARG A 1 73 ? 15.403 6.652 -16.402 1.00 81.62 73 ARG A O 1
ATOM 601 N N . ASN A 1 74 ? 15.261 8.213 -18.019 1.00 87.00 74 ASN A N 1
ATOM 602 C CA . ASN A 1 74 ? 14.034 8.832 -17.529 1.00 87.00 74 ASN A CA 1
ATOM 603 C C . ASN A 1 74 ? 12.823 8.117 -18.132 1.00 87.00 74 ASN A C 1
ATOM 605 O O . ASN A 1 74 ? 12.783 7.885 -19.342 1.00 87.00 74 ASN A O 1
ATOM 609 N N . MET A 1 75 ? 11.837 7.790 -17.299 1.00 88.25 75 MET A N 1
ATOM 610 C CA . MET A 1 75 ? 10.600 7.130 -17.718 1.00 88.25 75 MET A CA 1
ATOM 611 C C . MET A 1 75 ? 9.403 8.047 -17.469 1.00 88.25 75 MET A C 1
ATOM 613 O O . MET A 1 75 ? 9.300 8.668 -16.415 1.00 88.25 75 MET A O 1
ATOM 617 N N . LEU A 1 76 ? 8.492 8.104 -18.440 1.00 91.25 76 LEU A N 1
ATOM 618 C CA . LEU A 1 76 ? 7.160 8.677 -18.274 1.00 91.25 76 LEU A CA 1
ATOM 619 C C . LEU A 1 76 ? 6.166 7.519 -18.288 1.00 91.25 76 LEU A C 1
ATOM 621 O O . LEU A 1 76 ? 6.040 6.831 -19.301 1.00 91.25 76 LEU A O 1
ATOM 625 N N . ILE A 1 77 ? 5.515 7.283 -17.151 1.00 91.50 77 ILE A N 1
ATOM 626 C CA . ILE A 1 77 ? 4.571 6.180 -16.962 1.00 91.50 77 ILE A CA 1
ATOM 627 C C . ILE A 1 77 ? 3.155 6.747 -17.054 1.00 91.50 77 ILE A C 1
ATOM 629 O O . ILE A 1 77 ? 2.838 7.736 -16.396 1.00 91.50 77 ILE A O 1
ATOM 633 N N . PHE A 1 78 ? 2.317 6.128 -17.883 1.00 91.19 78 PHE A N 1
ATOM 634 C CA . PHE A 1 78 ? 0.908 6.486 -18.030 1.00 91.19 78 PHE A CA 1
ATOM 635 C C . PHE A 1 78 ? 0.043 5.410 -17.380 1.00 91.19 78 PHE A C 1
ATOM 637 O O . PHE A 1 78 ? 0.169 4.238 -17.729 1.00 91.19 78 PHE A O 1
ATOM 644 N N . GLY A 1 79 ? -0.845 5.810 -16.472 1.00 89.31 79 GLY A N 1
ATOM 645 C CA . GLY A 1 79 ? -1.760 4.898 -15.794 1.00 89.31 79 GLY A CA 1
ATOM 646 C C . GLY A 1 79 ? -2.119 5.372 -14.392 1.00 89.31 79 GLY A C 1
ATOM 647 O O . GLY A 1 79 ? -1.930 6.539 -14.048 1.00 89.31 79 GLY A O 1
ATOM 648 N N . ASP A 1 80 ? -2.636 4.443 -13.596 1.00 91.56 80 ASP A N 1
ATOM 649 C CA . ASP A 1 80 ? -2.880 4.647 -12.174 1.00 91.56 80 ASP A CA 1
ATOM 650 C C . ASP A 1 80 ? -1.545 4.684 -11.406 1.00 91.56 80 ASP A C 1
ATOM 652 O O . ASP A 1 80 ? -0.671 3.828 -11.596 1.00 91.56 80 ASP A O 1
ATOM 656 N N . ASN A 1 81 ? -1.377 5.681 -10.534 1.00 92.69 81 ASN A N 1
ATOM 657 C CA . ASN A 1 81 ? -0.156 5.859 -9.752 1.00 92.69 81 ASN A CA 1
ATOM 658 C C . ASN A 1 81 ? 0.086 4.698 -8.784 1.00 92.69 81 ASN A C 1
ATOM 660 O O . ASN A 1 81 ? 1.224 4.265 -8.632 1.00 92.69 81 ASN A O 1
ATOM 664 N N . LEU A 1 82 ? -0.956 4.185 -8.134 1.00 91.50 82 LEU A N 1
ATOM 665 C CA . LEU A 1 82 ? -0.841 3.149 -7.114 1.00 91.50 82 LEU A CA 1
ATOM 666 C C . LEU A 1 82 ? -0.378 1.823 -7.730 1.00 91.50 82 LEU A C 1
ATOM 668 O O . LEU A 1 82 ? 0.580 1.213 -7.254 1.00 91.50 82 LEU A O 1
ATOM 672 N N . GLN A 1 83 ? -0.971 1.440 -8.862 1.00 90.25 83 GLN A N 1
ATOM 673 C CA . GLN A 1 83 ? -0.557 0.258 -9.629 1.00 90.25 83 GLN A CA 1
ATOM 674 C C . GLN A 1 83 ? 0.856 0.415 -10.209 1.00 90.25 83 GLN A C 1
ATOM 676 O O . GLN A 1 83 ? 1.660 -0.525 -10.196 1.00 90.25 83 GLN A O 1
ATOM 681 N N . SER A 1 84 ? 1.195 1.622 -10.673 1.00 92.25 84 SER A N 1
ATOM 682 C CA . SER A 1 84 ? 2.535 1.934 -11.180 1.00 92.25 84 SER A CA 1
ATOM 683 C C . SER A 1 84 ? 3.589 1.817 -10.077 1.00 92.25 84 SER A C 1
ATOM 685 O O . SER A 1 84 ? 4.612 1.163 -10.270 1.00 92.25 84 SER A O 1
ATOM 687 N N . MET A 1 85 ? 3.329 2.383 -8.895 1.00 90.75 85 MET A N 1
ATOM 688 C CA . MET A 1 85 ? 4.226 2.293 -7.738 1.00 90.75 85 MET A CA 1
ATOM 689 C C . MET A 1 85 ? 4.406 0.849 -7.269 1.00 90.75 85 MET A C 1
ATOM 691 O O . MET A 1 85 ? 5.536 0.441 -7.004 1.00 90.75 85 MET A O 1
ATOM 695 N N . LYS A 1 86 ? 3.331 0.049 -7.232 1.00 91.56 86 LYS A N 1
ATOM 696 C CA . LYS A 1 86 ? 3.414 -1.377 -6.889 1.00 91.56 86 LYS A CA 1
ATOM 697 C C . LYS A 1 86 ? 4.344 -2.133 -7.840 1.00 91.56 86 LYS A C 1
ATOM 699 O O . LYS A 1 86 ? 5.220 -2.870 -7.397 1.00 91.56 86 LYS A O 1
ATOM 704 N N . THR A 1 87 ? 4.211 -1.878 -9.137 1.00 90.94 87 THR A N 1
ATOM 705 C CA . THR A 1 87 ? 5.062 -2.490 -10.165 1.00 90.94 87 THR A CA 1
ATOM 706 C C . THR A 1 87 ? 6.527 -2.069 -10.020 1.00 90.94 87 THR A C 1
ATOM 708 O O . THR A 1 87 ? 7.430 -2.894 -10.154 1.00 90.94 87 THR A O 1
ATOM 711 N N . LEU A 1 88 ? 6.790 -0.797 -9.702 1.00 89.88 88 LEU A N 1
ATOM 712 C CA . LEU A 1 88 ? 8.149 -0.310 -9.444 1.00 89.88 88 LEU A CA 1
ATOM 713 C C . LEU A 1 88 ? 8.773 -0.964 -8.201 1.00 89.88 88 LEU A C 1
ATOM 715 O O . LEU A 1 88 ? 9.953 -1.307 -8.232 1.00 89.88 88 LEU A O 1
ATOM 719 N N . LEU A 1 89 ? 7.998 -1.192 -7.138 1.00 89.44 89 LEU A N 1
ATOM 720 C CA . LEU A 1 89 ? 8.468 -1.927 -5.959 1.00 89.44 89 LEU A CA 1
ATOM 721 C C . LEU A 1 89 ? 8.852 -3.372 -6.307 1.00 89.44 89 LEU A C 1
ATOM 723 O O . LEU A 1 89 ? 9.923 -3.834 -5.914 1.00 89.44 89 LEU A O 1
ATOM 727 N N . GLU A 1 90 ? 8.044 -4.065 -7.110 1.00 89.00 90 GLU A N 1
ATOM 728 C CA . GLU A 1 90 ? 8.379 -5.413 -7.587 1.00 89.00 90 GLU A CA 1
ATOM 729 C C . GLU A 1 90 ? 9.647 -5.407 -8.451 1.00 89.00 90 GLU A C 1
ATOM 731 O O . GLU A 1 90 ? 10.539 -6.234 -8.262 1.00 89.00 90 GLU A O 1
ATOM 736 N N . MET A 1 91 ? 9.798 -4.428 -9.346 1.00 88.38 91 MET A N 1
ATOM 737 C CA . MET A 1 91 ? 11.018 -4.267 -10.142 1.00 88.38 91 MET A CA 1
ATOM 738 C C . MET A 1 91 ? 12.258 -4.000 -9.281 1.00 88.38 91 MET A C 1
ATOM 740 O O . MET A 1 91 ? 13.334 -4.502 -9.616 1.00 88.38 91 MET A O 1
ATOM 744 N N . LYS A 1 92 ? 12.120 -3.254 -8.179 1.00 88.25 92 LYS A N 1
ATOM 745 C CA . LYS A 1 92 ? 13.193 -3.053 -7.199 1.00 88.25 92 LYS A CA 1
ATOM 746 C C . LYS A 1 92 ? 13.556 -4.364 -6.497 1.00 88.25 92 LYS A C 1
ATOM 748 O O . LYS A 1 92 ? 14.731 -4.712 -6.473 1.00 88.25 92 LYS A O 1
ATOM 753 N N . SER A 1 93 ? 12.571 -5.132 -6.022 1.00 86.38 93 SER A N 1
ATOM 754 C CA . SER A 1 93 ? 12.819 -6.449 -5.404 1.00 86.38 93 SER A CA 1
ATOM 755 C C . SER A 1 93 ? 13.472 -7.453 -6.366 1.00 86.38 93 SER A C 1
ATOM 757 O O . SER A 1 93 ? 14.297 -8.262 -5.958 1.00 86.38 93 SER A O 1
ATOM 759 N N . ALA A 1 94 ? 13.179 -7.349 -7.666 1.00 85.94 94 ALA A N 1
ATOM 760 C CA . ALA A 1 94 ? 13.804 -8.149 -8.716 1.00 85.94 94 ALA A CA 1
ATOM 761 C C . ALA A 1 94 ? 15.196 -7.637 -9.148 1.00 85.94 94 ALA A C 1
ATOM 763 O O . ALA A 1 94 ? 15.764 -8.163 -10.104 1.00 85.94 94 ALA A O 1
ATOM 764 N N . GLY A 1 95 ? 15.720 -6.578 -8.518 1.00 83.31 95 GLY A N 1
ATOM 765 C CA . GLY A 1 95 ? 17.022 -5.983 -8.834 1.00 83.31 95 GLY A CA 1
ATOM 766 C C . GLY A 1 95 ? 17.084 -5.227 -10.167 1.00 83.31 95 GLY A C 1
ATOM 767 O O . GLY A 1 95 ? 18.172 -4.903 -10.633 1.00 83.31 95 GLY A O 1
ATOM 768 N N . LYS A 1 96 ? 15.938 -4.933 -10.800 1.00 82.19 96 LYS A N 1
ATOM 769 C CA . LYS A 1 96 ? 15.861 -4.222 -12.094 1.00 82.19 96 LYS A CA 1
ATOM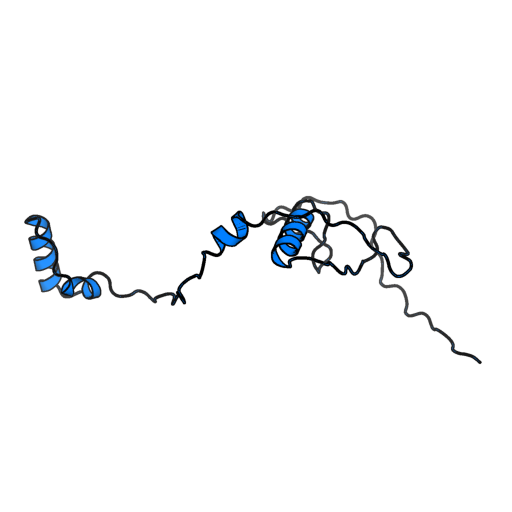 770 C C . LYS A 1 96 ? 15.957 -2.702 -11.957 1.00 82.19 96 LYS A C 1
ATOM 772 O O . LYS A 1 96 ? 16.158 -2.010 -12.954 1.00 82.19 96 LYS A O 1
ATOM 777 N N . LEU A 1 97 ? 15.757 -2.186 -10.748 1.00 83.12 97 LEU A N 1
ATOM 778 C CA . LEU A 1 97 ? 15.922 -0.778 -10.402 1.00 83.12 97 LEU A CA 1
ATOM 779 C C . LEU A 1 97 ? 17.044 -0.659 -9.377 1.00 83.12 97 LEU A C 1
ATOM 781 O O . LEU A 1 97 ? 17.149 -1.499 -8.489 1.00 83.12 97 LEU A O 1
ATOM 785 N N . LEU A 1 98 ? 17.862 0.378 -9.529 1.00 77.44 98 LEU A N 1
ATOM 786 C CA . LEU A 1 98 ? 18.888 0.756 -8.566 1.00 77.44 98 LEU A CA 1
ATOM 787 C C . LEU A 1 98 ? 18.367 1.908 -7.708 1.00 77.44 98 LEU A C 1
ATOM 789 O O . LEU A 1 98 ? 17.639 2.773 -8.202 1.00 77.44 98 LEU A O 1
ATOM 793 N N . ASP A 1 99 ? 18.783 1.946 -6.446 1.00 76.00 99 ASP A N 1
ATOM 794 C CA . ASP A 1 99 ? 18.528 3.097 -5.585 1.00 76.00 99 ASP A CA 1
ATOM 795 C C . ASP A 1 99 ? 19.348 4.325 -6.015 1.00 76.00 99 ASP A C 1
ATOM 797 O O . ASP A 1 99 ? 20.236 4.260 -6.864 1.00 76.00 99 ASP A O 1
ATOM 801 N N . ILE A 1 100 ? 19.065 5.469 -5.388 1.00 66.75 100 ILE A N 1
ATOM 802 C CA . ILE A 1 100 ? 19.644 6.794 -5.690 1.00 66.75 100 ILE A CA 1
ATOM 803 C C . ILE A 1 100 ? 21.189 6.777 -5.664 1.00 66.75 100 ILE A C 1
ATOM 805 O O . ILE A 1 100 ? 21.841 7.571 -6.337 1.00 66.75 100 ILE A O 1
ATOM 809 N N . ILE A 1 101 ? 21.775 5.853 -4.898 1.00 66.31 101 ILE A N 1
ATOM 810 C CA . ILE A 1 101 ? 23.223 5.693 -4.689 1.00 66.31 101 ILE A CA 1
ATOM 811 C C . ILE A 1 101 ? 23.841 4.686 -5.688 1.00 66.31 101 ILE A C 1
ATOM 813 O O . ILE A 1 101 ? 25.050 4.475 -5.696 1.00 66.31 101 ILE A O 1
ATOM 817 N N . GLY A 1 102 ? 23.033 4.053 -6.544 1.00 60.31 102 GLY A N 1
ATOM 818 C CA . GLY A 1 102 ? 23.484 3.043 -7.507 1.00 60.31 102 GLY A CA 1
ATOM 819 C C . GLY A 1 102 ? 23.779 1.668 -6.897 1.00 60.31 102 GLY A C 1
ATOM 820 O O . GLY A 1 102 ? 24.372 0.826 -7.563 1.00 60.31 102 GLY A O 1
ATOM 821 N N . ILE A 1 103 ? 23.377 1.435 -5.645 1.00 61.31 103 ILE A N 1
ATOM 822 C CA . ILE A 1 103 ? 23.552 0.175 -4.911 1.00 61.31 103 ILE A CA 1
ATOM 823 C C . ILE A 1 103 ? 22.200 -0.303 -4.387 1.00 61.31 103 ILE A C 1
ATOM 825 O O . ILE A 1 103 ? 21.479 0.468 -3.762 1.00 61.31 103 ILE A O 1
ATOM 829 N N . ASN A 1 104 ? 21.870 -1.574 -4.619 1.00 59.38 104 ASN A N 1
ATOM 830 C CA . ASN A 1 104 ? 20.709 -2.209 -4.003 1.00 59.38 104 ASN A CA 1
ATOM 831 C C . ASN A 1 104 ? 21.090 -2.633 -2.589 1.00 59.38 104 ASN A C 1
ATOM 833 O O . ASN A 1 104 ? 21.814 -3.609 -2.396 1.00 59.38 104 ASN A O 1
ATOM 837 N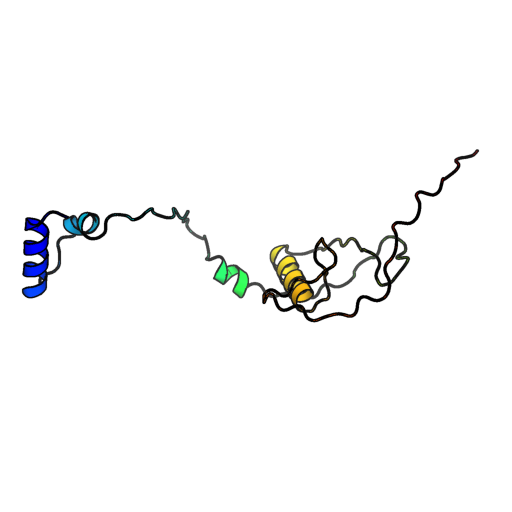 N . LEU A 1 105 ? 20.636 -1.869 -1.599 1.00 54.72 105 LEU A N 1
ATOM 838 C CA . LEU A 1 105 ? 20.728 -2.288 -0.209 1.00 54.72 105 LEU A CA 1
ATOM 839 C C . LEU A 1 105 ? 19.664 -3.365 0.007 1.00 54.72 105 LEU A C 1
ATOM 841 O O . LEU A 1 105 ? 18.470 -3.082 -0.044 1.00 54.72 105 LEU A O 1
ATOM 845 N N . SER A 1 106 ? 20.099 -4.606 0.216 1.00 55.75 106 SER A N 1
ATOM 846 C CA . SER A 1 106 ? 19.236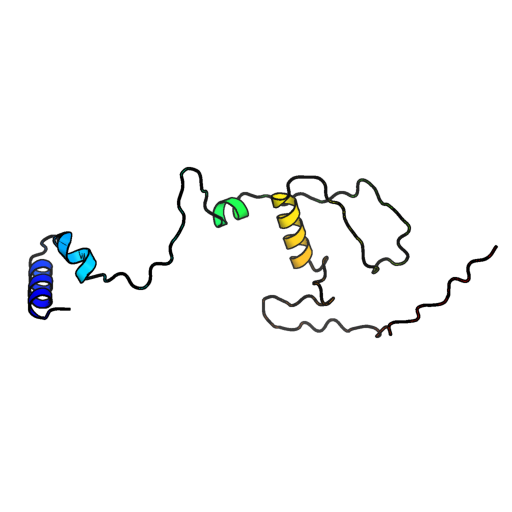 -5.671 0.728 1.00 55.75 106 SER A CA 1
ATOM 847 C C . SER A 1 106 ? 18.575 -5.188 2.021 1.00 55.75 106 SER A C 1
ATOM 849 O O . SER A 1 106 ? 19.291 -4.748 2.928 1.00 55.75 106 SER A O 1
ATOM 851 N N . GLU A 1 107 ? 17.251 -5.310 2.134 1.00 55.59 107 GLU A N 1
ATOM 852 C CA . GLU A 1 107 ? 16.496 -4.945 3.347 1.00 55.59 107 GLU A CA 1
ATOM 853 C C . GLU A 1 107 ? 16.986 -5.716 4.597 1.00 55.59 107 GLU A C 1
ATOM 855 O O . GLU A 1 107 ? 16.795 -5.265 5.722 1.00 55.59 107 GLU A O 1
ATOM 860 N N . ASP A 1 108 ? 17.747 -6.799 4.392 1.00 43.78 108 ASP A N 1
ATOM 861 C CA . ASP A 1 108 ? 18.311 -7.674 5.425 1.00 43.78 108 ASP A CA 1
ATOM 862 C C . ASP A 1 108 ? 19.745 -7.331 5.882 1.00 43.78 108 ASP A C 1
ATOM 864 O O . ASP A 1 108 ? 20.343 -8.073 6.665 1.00 43.78 108 ASP A O 1
ATOM 868 N N . GLY A 1 109 ? 20.356 -6.245 5.393 1.00 43.69 109 GLY A N 1
ATOM 869 C CA . GLY A 1 109 ? 21.700 -5.830 5.830 1.00 43.69 109 GLY A CA 1
ATOM 870 C C . GLY A 1 109 ? 22.824 -6.857 5.589 1.00 43.69 109 GLY A C 1
ATOM 871 O O . GLY A 1 109 ? 23.908 -6.720 6.158 1.00 43.69 109 GLY A O 1
ATOM 872 N N . ARG A 1 110 ? 22.606 -7.877 4.747 1.00 40.44 110 ARG A N 1
ATOM 873 C CA . ARG A 1 110 ? 23.653 -8.793 4.280 1.00 40.44 110 ARG A CA 1
ATOM 874 C C . ARG A 1 110 ? 24.041 -8.430 2.859 1.00 40.44 110 ARG A C 1
ATOM 876 O O . ARG A 1 110 ? 23.335 -8.729 1.907 1.00 40.44 110 ARG A O 1
ATOM 883 N N . SER A 1 111 ? 25.207 -7.809 2.744 1.00 36.47 111 SER A N 1
ATOM 884 C CA . SER A 1 111 ? 25.890 -7.571 1.480 1.00 36.47 111 SER A CA 1
ATOM 885 C C . SER A 1 111 ? 26.125 -8.892 0.744 1.00 36.47 111 SER A C 1
ATOM 887 O O . SER A 1 111 ? 27.014 -9.660 1.122 1.00 36.47 111 SER A O 1
ATOM 889 N N . GLU A 1 112 ? 25.375 -9.147 -0.323 1.00 41.75 112 GLU A N 1
ATOM 890 C CA . GLU A 1 112 ? 25.868 -10.015 -1.385 1.00 41.75 112 GLU A CA 1
ATOM 891 C C . GLU A 1 112 ? 26.842 -9.194 -2.229 1.00 41.75 112 GLU A C 1
ATOM 893 O O . GLU A 1 112 ? 26.508 -8.137 -2.770 1.00 41.75 112 GLU A O 1
ATOM 898 N N . ASN A 1 113 ? 28.092 -9.649 -2.265 1.00 32.94 113 ASN A N 1
ATOM 899 C CA . ASN A 1 113 ? 29.137 -9.038 -3.069 1.00 32.94 113 ASN A CA 1
ATOM 900 C C . ASN A 1 113 ? 28.798 -9.242 -4.549 1.00 32.94 113 ASN A C 1
ATOM 902 O O . ASN A 1 113 ? 29.133 -10.276 -5.122 1.00 32.94 113 ASN A O 1
ATOM 906 N N . LEU A 1 114 ? 28.171 -8.252 -5.184 1.00 41.78 114 LEU A N 1
ATOM 907 C CA . LEU A 1 114 ? 28.323 -8.100 -6.624 1.00 41.78 114 LEU A CA 1
ATOM 908 C C . LEU A 1 114 ? 29.720 -7.537 -6.869 1.00 41.78 114 LEU A C 1
ATOM 910 O O . LEU A 1 114 ? 30.032 -6.414 -6.468 1.00 41.78 114 LEU A O 1
ATOM 914 N N . GLU A 1 115 ? 30.569 -8.341 -7.504 1.00 34.22 115 GLU A N 1
ATOM 915 C CA . GLU A 1 115 ? 31.876 -7.914 -7.984 1.00 34.22 115 GLU A CA 1
ATOM 916 C C . GLU A 1 115 ? 31.710 -6.661 -8.854 1.00 34.22 115 GLU A C 1
ATOM 918 O O . GLU A 1 115 ? 31.215 -6.706 -9.981 1.00 34.22 115 GLU A O 1
ATOM 923 N N . MET A 1 116 ? 32.104 -5.510 -8.304 1.00 38.44 116 MET A N 1
ATOM 924 C CA . MET A 1 116 ? 32.123 -4.252 -9.034 1.00 38.44 116 MET A CA 1
ATOM 925 C C . MET A 1 116 ? 33.245 -4.288 -10.070 1.00 38.44 116 MET A C 1
ATOM 927 O O . MET A 1 116 ? 34.409 -4.002 -9.784 1.00 38.44 116 MET A O 1
ATOM 931 N N . GLY A 1 117 ? 32.873 -4.607 -11.307 1.00 37.78 117 GLY A N 1
ATOM 932 C CA . GLY A 1 117 ? 33.692 -4.346 -12.477 1.00 37.78 117 GLY A CA 1
ATOM 933 C C . GLY A 1 117 ? 33.903 -2.843 -12.669 1.00 37.78 117 GLY A C 1
ATOM 934 O O . GLY A 1 117 ? 32.995 -2.123 -13.067 1.00 37.78 117 GLY A O 1
ATOM 935 N N . GLY A 1 118 ? 35.134 -2.391 -12.422 1.00 36.25 118 GLY A N 1
ATOM 936 C CA . GLY A 1 118 ? 35.757 -1.252 -13.102 1.00 36.25 118 GLY A CA 1
ATOM 937 C C . GLY A 1 118 ? 35.171 0.133 -12.817 1.00 36.25 118 GLY A C 1
ATOM 938 O O . GLY A 1 118 ? 34.277 0.613 -13.512 1.00 36.25 118 GLY A O 1
ATOM 939 N N . GLY A 1 119 ? 35.786 0.842 -11.868 1.00 43.41 119 GLY A N 1
ATOM 940 C CA . GLY A 1 119 ? 35.499 2.247 -11.594 1.00 43.41 119 GLY A CA 1
ATOM 941 C C . GLY A 1 119 ? 35.564 3.139 -12.839 1.00 43.41 119 GLY A C 1
ATOM 942 O O . GLY A 1 119 ? 36.494 3.058 -13.645 1.00 43.41 119 GLY A O 1
ATOM 943 N N . ARG A 1 120 ? 34.599 4.054 -12.970 1.00 43.97 120 ARG A N 1
ATOM 944 C CA . ARG A 1 120 ? 34.639 5.116 -13.978 1.00 43.97 120 ARG A CA 1
ATOM 945 C C . ARG A 1 120 ? 34.622 6.485 -13.313 1.00 43.97 120 ARG A C 1
ATOM 947 O O . ARG A 1 120 ? 33.640 6.927 -12.729 1.00 43.97 120 ARG A O 1
ATOM 954 N N . ARG A 1 121 ? 35.790 7.123 -13.420 1.00 37.34 121 ARG A N 1
ATOM 955 C CA . ARG A 1 121 ? 36.057 8.539 -13.166 1.00 37.34 121 ARG A CA 1
ATOM 956 C C . ARG A 1 121 ? 35.046 9.403 -13.919 1.00 37.34 121 ARG A C 1
ATOM 958 O O . ARG A 1 121 ? 34.812 9.181 -15.104 1.00 37.34 121 ARG A O 1
ATOM 965 N N . CYS A 1 122 ? 34.527 10.420 -13.238 1.00 37.38 122 CYS A N 1
ATOM 966 C CA . CYS A 1 122 ? 33.795 11.520 -13.852 1.00 37.38 122 CYS A CA 1
ATOM 967 C C . CYS A 1 122 ? 34.721 12.210 -14.871 1.00 37.38 122 CYS A C 1
ATOM 969 O O . CYS A 1 122 ? 35.714 12.838 -14.500 1.00 37.38 122 CYS A O 1
ATOM 971 N N . GLY A 1 123 ? 34.457 11.993 -16.158 1.00 37.75 123 GLY A N 1
ATOM 972 C CA . GLY A 1 123 ? 35.270 12.486 -17.261 1.00 37.75 123 GLY A CA 1
ATOM 973 C C . GLY A 1 123 ? 34.620 13.682 -17.941 1.00 37.75 123 GLY A C 1
ATOM 974 O O . GLY A 1 123 ? 33.720 13.507 -18.750 1.00 37.75 123 GLY A O 1
ATOM 975 N N . GLY A 1 124 ? 35.132 14.875 -17.639 1.00 36.88 124 GLY A N 1
ATOM 976 C CA . GLY A 1 124 ? 35.291 15.970 -18.597 1.00 36.88 124 GLY A CA 1
ATOM 977 C C . GLY A 1 124 ? 34.033 16.635 -19.163 1.00 36.88 124 GLY A C 1
ATOM 978 O O . GLY A 1 124 ? 33.526 16.254 -20.214 1.00 36.88 124 GLY A O 1
ATOM 979 N N . CYS A 1 125 ? 33.677 17.786 -18.585 1.00 38.88 125 CYS A N 1
ATOM 980 C CA . CYS A 1 125 ? 33.087 18.889 -19.344 1.00 38.88 125 CYS A CA 1
ATOM 981 C C . CYS A 1 125 ? 34.069 19.321 -20.448 1.00 38.88 125 CYS A C 1
ATOM 983 O O . CYS A 1 125 ? 34.956 20.140 -20.216 1.00 38.88 125 CYS A O 1
ATOM 985 N N . ALA A 1 126 ? 33.932 18.756 -21.647 1.00 43.69 126 ALA A N 1
ATOM 986 C CA . ALA A 1 126 ? 34.675 19.185 -22.823 1.00 43.69 126 ALA A CA 1
ATOM 987 C C . ALA A 1 126 ? 33.862 20.217 -23.624 1.00 43.69 126 ALA A C 1
ATOM 989 O O . ALA A 1 126 ? 32.772 19.943 -24.124 1.00 43.69 126 ALA A O 1
ATOM 990 N N . ASN A 1 127 ? 34.436 21.418 -23.706 1.00 44.84 127 ASN A N 1
ATOM 991 C CA . ASN A 1 127 ? 34.099 22.557 -24.559 1.00 44.84 127 ASN A CA 1
ATOM 992 C C . ASN A 1 127 ? 33.250 22.246 -25.804 1.00 44.84 127 ASN A C 1
ATOM 994 O O . ASN A 1 127 ? 33.743 21.673 -26.776 1.00 44.84 127 ASN A O 1
ATOM 998 N N . ARG A 1 128 ? 32.037 22.807 -25.863 1.00 41.75 128 ARG A N 1
ATOM 999 C CA . ARG A 1 128 ? 31.391 23.126 -27.142 1.00 41.75 128 ARG A CA 1
ATOM 1000 C C . ARG A 1 128 ? 31.713 24.570 -27.515 1.00 41.75 128 ARG A C 1
ATOM 1002 O O . ARG A 1 128 ? 31.058 25.503 -27.059 1.00 41.75 128 ARG A O 1
ATOM 1009 N N . LYS A 1 129 ? 32.741 24.731 -28.356 1.00 41.62 129 LYS A N 1
ATOM 1010 C CA . LYS A 1 129 ? 32.959 25.944 -29.153 1.00 41.62 129 LYS A CA 1
ATOM 1011 C C . LYS A 1 129 ? 31.689 26.203 -29.972 1.00 41.62 129 LYS A C 1
ATOM 1013 O O . LYS A 1 129 ? 31.279 25.341 -30.744 1.00 41.62 129 LYS A O 1
ATOM 1018 N N . ARG A 1 130 ? 31.069 27.369 -29.787 1.00 40.19 130 ARG A N 1
ATOM 1019 C CA . ARG A 1 130 ? 30.078 27.914 -30.722 1.00 40.19 130 ARG A CA 1
ATOM 1020 C C . ARG A 1 130 ? 30.810 28.760 -31.754 1.00 40.19 130 ARG A C 1
ATOM 1022 O O . ARG A 1 130 ? 31.515 29.690 -31.376 1.00 40.19 130 ARG A O 1
ATOM 1029 N N . SER A 1 131 ? 30.633 28.434 -33.024 1.00 38.03 131 SER A N 1
ATOM 1030 C CA . SER A 1 131 ? 30.763 29.332 -34.178 1.00 38.03 131 SER A CA 1
ATOM 1031 C C . SER A 1 131 ? 30.034 28.664 -35.352 1.00 38.03 131 SER A C 1
ATOM 1033 O O . SER A 1 131 ? 29.968 27.428 -35.361 1.00 38.03 131 SER A O 1
ATOM 1035 N N . PRO A 1 132 ? 29.547 29.411 -36.353 1.00 50.81 132 PRO A N 1
ATOM 1036 C CA . PRO A 1 132 ? 29.595 30.870 -36.512 1.00 50.81 132 PRO A CA 1
ATOM 1037 C C . PRO A 1 132 ? 28.473 31.600 -35.768 1.00 50.81 132 PRO A C 1
ATOM 1039 O O . PRO A 1 132 ? 27.347 31.059 -35.710 1.00 50.81 132 PRO A O 1
#

Secondary structure (DSSP, 8-state):
--HHHHHHHHHHHHHTPPPPGGGHHHHS-----------TT---HHHHHHH------------S----TTS-------S-HHHHHHHHHHHHHTT-S--TTS----TT------------------------

pLDDT: mean 73.82, std 18.38, range [32.94, 92.69]

Radius of gyration: 29.84 Å; chains: 1; bounding box: 55×42×85 Å

Sequence (132 aa):
MNEELRQMVIEALRRGEELPAEWGPLLFPPQKREYELTYVGKDREEEIIASTLAVPLQPVRTFGKVEAEDAWRNMLIFGDNLQSMKTLLEMKSAGKLLDIIGINLSEDGRSENLEMGGGRRCGGCANRKRSP